Protein AF-A0A8J6BNV2-F1 (afdb_monomer_lite)

Organism: Zizania palustris (NCBI:txid103762)

Secondary structure (DSSP, 8-state):
-TTTT-TTT-TT--HHHHHHHHHHHHH-GGGGTS---HHHHHHHTT--HHHHHHHHHHHHHHHHHHHHHHHHHHHHT-

pLDDT: mean 79.94, std 10.54, range [49.94, 95.19]

InterPro domains:
  IPR008434 Magnesium-protoporphyrin IX monomethyl ester [oxidative] cyclase [PTHR31053] (1-77)

Radius of gyration: 15.71 Å; chains: 1; bounding box: 32×36×37 Å

Sequence (78 aa):
MERLFNAEINKHLNQEEFDALLQEFKTDYNKTHFIHNPEFKAAADKMEGPLRQIFVEFVERSCTAEFSEFLLYKELGH

Foldseek 3Di:
DCQVPDCVNVVPPPVVVVVVVVVVVVPDPCPPVDDCDPVNVVVLVPDDDPRNVVVVVVVVVVVVVVVVVVVVCVVVVD

Structure (mmCIF, N/CA/C/O backbone):
data_AF-A0A8J6BNV2-F1
#
_entry.id   AF-A0A8J6BNV2-F1
#
loop_
_atom_site.group_PDB
_atom_site.id
_atom_site.type_symbol
_atom_site.label_atom_id
_atom_site.label_alt_id
_atom_site.label_comp_id
_atom_site.label_asym_id
_atom_site.label_entity_id
_atom_site.label_seq_id
_atom_site.pdbx_PDB_ins_code
_atom_site.Cartn_x
_atom_site.Cartn_y
_atom_site.Cartn_z
_atom_site.occupancy
_atom_site.B_iso_or_equiv
_atom_site.auth_seq_id
_atom_site.auth_comp_id
_atom_site.auth_asym_id
_atom_site.auth_atom_id
_atom_site.pdbx_PDB_model_num
ATOM 1 N N . MET A 1 1 ? -0.437 -4.619 7.319 1.00 54.59 1 MET A N 1
ATOM 2 C CA . MET A 1 1 ? -1.887 -4.332 7.232 1.00 54.59 1 MET A CA 1
ATOM 3 C C . MET A 1 1 ? -2.737 -5.495 7.737 1.00 54.59 1 MET A C 1
ATOM 5 O O . MET A 1 1 ? -3.555 -5.266 8.615 1.00 54.59 1 MET A O 1
ATOM 9 N N . GLU A 1 2 ? -2.506 -6.737 7.288 1.00 56.28 2 GLU A N 1
ATOM 10 C CA . GLU A 1 2 ? -3.366 -7.896 7.623 1.00 56.28 2 GLU A CA 1
ATOM 11 C C . GLU A 1 2 ? -3.640 -8.119 9.118 1.00 56.28 2 GLU A C 1
ATOM 13 O O . GLU A 1 2 ? -4.749 -8.485 9.479 1.00 56.28 2 GLU A O 1
ATOM 18 N N . ARG A 1 3 ? -2.676 -7.863 10.013 1.00 61.06 3 ARG A N 1
ATOM 19 C CA . ARG A 1 3 ? -2.896 -8.048 11.462 1.00 61.06 3 ARG A CA 1
ATOM 20 C C . ARG A 1 3 ? -3.719 -6.939 12.115 1.00 61.06 3 ARG A C 1
ATOM 22 O O . ARG A 1 3 ? -4.339 -7.187 13.140 1.00 61.06 3 ARG A O 1
ATOM 29 N N . LEU A 1 4 ? -3.701 -5.729 11.552 1.00 61.94 4 LEU A N 1
ATOM 30 C CA . LEU A 1 4 ? -4.408 -4.572 12.111 1.00 61.94 4 LEU A CA 1
ATOM 31 C C . LEU A 1 4 ? -5.923 -4.657 11.863 1.00 61.94 4 LEU A C 1
ATOM 33 O O . LEU A 1 4 ? -6.695 -4.169 12.678 1.00 61.94 4 LEU A O 1
ATOM 37 N N . PHE A 1 5 ? -6.347 -5.329 10.791 1.00 65.31 5 PHE A N 1
ATOM 38 C CA . PHE A 1 5 ? -7.761 -5.459 10.403 1.00 65.31 5 PHE A CA 1
ATOM 39 C C . PHE A 1 5 ? -8.293 -6.890 10.528 1.00 65.31 5 PHE A C 1
ATOM 41 O O . PHE A 1 5 ? -9.303 -7.248 9.930 1.00 65.31 5 PHE A O 1
ATOM 48 N N . ASN A 1 6 ? -7.602 -7.735 11.289 1.00 72.44 6 ASN A N 1
ATOM 49 C CA . ASN A 1 6 ? -8.036 -9.097 11.546 1.00 72.44 6 ASN A CA 1
ATOM 50 C C . ASN A 1 6 ? -8.963 -9.115 12.772 1.00 72.44 6 ASN A C 1
ATOM 52 O O . ASN A 1 6 ? -8.531 -8.778 13.873 1.00 72.44 6 ASN A O 1
ATOM 56 N N . ALA A 1 7 ? -10.216 -9.533 12.588 1.00 70.94 7 ALA A N 1
ATOM 57 C CA . ALA A 1 7 ? -11.222 -9.581 13.652 1.00 70.94 7 ALA A CA 1
ATOM 58 C C . ALA A 1 7 ? -10.935 -10.637 14.744 1.00 70.94 7 ALA A C 1
ATOM 60 O O . ALA A 1 7 ? -11.391 -10.495 15.877 1.00 70.94 7 ALA A O 1
ATOM 61 N N . GLU A 1 8 ? -10.152 -11.680 14.442 1.00 77.06 8 GLU A N 1
ATOM 62 C CA . GLU A 1 8 ? -9.709 -12.669 15.437 1.00 77.06 8 GLU A CA 1
ATOM 63 C C . GLU A 1 8 ? -8.638 -12.086 16.374 1.00 77.06 8 GLU A C 1
ATOM 65 O O . GLU A 1 8 ? -8.600 -12.407 17.565 1.00 77.06 8 GLU A O 1
ATOM 70 N N . ILE A 1 9 ? -7.787 -11.201 15.843 1.00 78.56 9 ILE A N 1
ATOM 71 C CA . ILE A 1 9 ? -6.727 -10.500 16.577 1.00 78.56 9 ILE A CA 1
ATOM 72 C C . ILE A 1 9 ? -7.297 -9.269 17.300 1.00 78.56 9 ILE A C 1
ATOM 74 O O . ILE A 1 9 ? -7.015 -9.064 18.480 1.00 78.56 9 ILE A O 1
ATOM 78 N N . ASN A 1 10 ? -8.139 -8.479 16.629 1.00 78.56 10 ASN A N 1
ATOM 79 C CA . ASN A 1 10 ? -8.765 -7.266 17.152 1.00 78.56 10 ASN A CA 1
ATOM 80 C C . ASN A 1 10 ? -10.244 -7.503 17.475 1.00 78.56 10 ASN A C 1
ATOM 82 O O . ASN A 1 10 ? -11.140 -7.125 16.727 1.00 78.56 10 ASN A O 1
ATOM 86 N N . LYS A 1 11 ? -10.501 -8.081 18.653 1.00 80.06 11 LYS A N 1
ATOM 87 C CA . LYS A 1 11 ? -11.851 -8.452 19.129 1.00 80.06 11 LYS A CA 1
ATOM 88 C C . LYS A 1 11 ? -12.818 -7.280 19.344 1.00 80.06 11 LYS A C 1
ATOM 90 O O . LYS A 1 11 ? -14.005 -7.506 19.552 1.00 80.06 11 LYS A O 1
ATOM 95 N N . HIS A 1 12 ? -12.309 -6.051 19.334 1.00 81.69 12 HIS A N 1
ATOM 96 C CA . HIS A 1 12 ? -13.088 -4.817 19.466 1.00 81.69 12 HIS A CA 1
ATOM 97 C C . HIS A 1 12 ? -13.098 -3.997 18.173 1.00 81.69 12 HIS A C 1
ATOM 99 O O . HIS A 1 12 ? -13.408 -2.810 18.209 1.00 81.69 12 HIS A O 1
ATOM 105 N N . LEU A 1 13 ? -12.719 -4.598 17.041 1.00 81.00 13 LEU A N 1
ATOM 106 C CA . LEU A 1 13 ? -12.792 -3.923 15.755 1.00 81.00 13 LEU A CA 1
ATOM 107 C C . LEU A 1 13 ? -14.255 -3.568 15.462 1.00 81.00 13 LEU A C 1
ATOM 109 O O . LEU A 1 13 ? -15.111 -4.450 15.380 1.00 81.00 13 LEU A O 1
ATOM 113 N N . ASN A 1 14 ? -14.535 -2.276 15.314 1.00 85.19 14 ASN A N 1
ATOM 114 C CA . ASN A 1 14 ? -15.848 -1.807 14.908 1.00 85.19 14 ASN A CA 1
ATOM 115 C C . ASN A 1 14 ? -15.996 -1.992 13.394 1.00 85.19 14 ASN A C 1
ATOM 117 O O . ASN A 1 14 ? -15.472 -1.207 12.603 1.00 85.19 14 ASN A O 1
ATOM 121 N N . GLN A 1 15 ? -16.679 -3.066 13.002 1.00 83.56 15 GLN A N 1
ATOM 122 C CA . GLN A 1 15 ? -16.817 -3.437 11.597 1.00 83.56 15 GLN A CA 1
ATOM 123 C C . GLN A 1 15 ? -17.577 -2.378 10.788 1.00 83.56 15 GLN A C 1
ATOM 125 O O . GLN A 1 15 ? -17.219 -2.132 9.643 1.00 83.56 15 GLN A O 1
ATOM 130 N N . GLU A 1 16 ? -18.576 -1.717 11.379 1.00 86.62 16 GLU A N 1
ATOM 131 C CA . GLU A 1 16 ? -19.366 -0.696 10.681 1.00 86.62 16 GLU A CA 1
ATOM 132 C C . GLU A 1 16 ? -18.533 0.553 10.370 1.00 86.62 16 GLU A C 1
ATOM 134 O O . GLU A 1 16 ? -18.550 1.038 9.240 1.00 86.62 16 GLU A O 1
ATOM 139 N N . GLU A 1 17 ? -17.755 1.045 11.339 1.00 83.06 17 GLU A N 1
ATOM 140 C CA . GLU A 1 17 ? -16.826 2.164 11.117 1.00 83.06 17 GLU A CA 1
ATOM 141 C C . GLU A 1 17 ? -15.733 1.796 10.109 1.00 83.06 17 GLU A C 1
ATOM 143 O O . GLU A 1 17 ? -15.376 2.604 9.253 1.00 83.06 17 GLU A O 1
ATOM 148 N N . PHE A 1 18 ? -15.226 0.563 10.163 1.00 82.19 18 PHE A N 1
ATOM 149 C CA . PHE A 1 18 ? -14.245 0.085 9.195 1.00 82.19 18 PHE A CA 1
ATOM 150 C C . PHE A 1 18 ? -14.819 0.027 7.775 1.00 82.19 18 PHE A C 1
ATOM 152 O O . PHE A 1 18 ? -14.192 0.514 6.832 1.00 82.19 18 PHE A O 1
ATOM 159 N N . ASP A 1 19 ? -16.023 -0.518 7.611 1.00 85.56 19 ASP A N 1
ATOM 160 C CA . ASP A 1 19 ? -16.693 -0.575 6.316 1.00 85.56 19 ASP A CA 1
ATOM 161 C C . ASP A 1 19 ? -16.998 0.836 5.789 1.00 85.56 19 ASP A C 1
ATOM 163 O O . 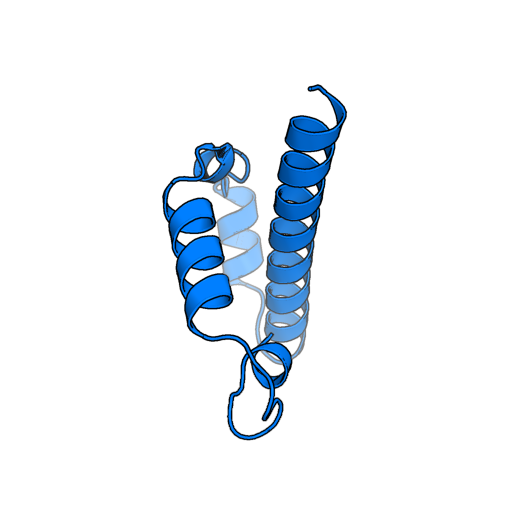ASP A 1 19 ? -16.836 1.085 4.592 1.00 85.56 19 ASP A O 1
ATOM 167 N N . ALA A 1 20 ? -17.368 1.778 6.666 1.00 85.31 20 ALA A N 1
ATOM 168 C CA . ALA A 1 20 ? -17.558 3.184 6.314 1.00 85.31 20 ALA A CA 1
ATOM 169 C C . ALA A 1 20 ? -16.257 3.833 5.811 1.00 85.31 20 ALA A C 1
ATOM 171 O O . ALA A 1 20 ? -16.254 4.424 4.728 1.00 85.31 20 ALA A O 1
ATOM 172 N N . LEU A 1 21 ? -15.138 3.642 6.520 1.00 80.25 21 LEU A N 1
ATOM 173 C CA . LEU A 1 21 ? -13.814 4.100 6.083 1.00 80.25 21 LEU A CA 1
ATOM 174 C C . LEU A 1 21 ? -13.447 3.513 4.714 1.00 80.25 21 LEU A C 1
ATOM 176 O O . LEU A 1 21 ? -13.023 4.238 3.816 1.00 80.25 21 LEU A O 1
ATOM 180 N N . LEU A 1 22 ? -13.658 2.207 4.505 1.00 81.44 22 LEU A N 1
ATOM 181 C CA . LEU A 1 22 ? -13.404 1.557 3.216 1.00 81.44 22 LEU A CA 1
ATOM 182 C C . LEU A 1 22 ? -14.243 2.145 2.075 1.00 81.44 22 LEU A C 1
ATOM 184 O O . LEU A 1 22 ? -13.769 2.198 0.937 1.00 81.44 22 LEU A O 1
ATOM 188 N N . GLN A 1 23 ? -15.486 2.558 2.335 1.00 84.12 23 GLN A N 1
ATOM 189 C CA . GLN A 1 23 ? -16.295 3.248 1.328 1.00 84.12 23 GLN A CA 1
ATOM 190 C C . GLN A 1 23 ? -15.718 4.622 0.996 1.00 84.12 23 GLN A C 1
ATOM 192 O O . GLN A 1 23 ? -15.632 4.965 -0.182 1.00 84.12 23 GLN A O 1
ATOM 197 N N . GLU A 1 24 ? -15.240 5.358 1.996 1.00 79.12 24 GLU A N 1
ATOM 198 C CA . GLU A 1 24 ? -14.602 6.656 1.784 1.00 79.12 24 GLU A CA 1
ATOM 199 C C . GLU A 1 24 ? -13.323 6.520 0.935 1.00 79.12 24 GLU A C 1
ATOM 201 O O . GLU A 1 24 ? -13.188 7.197 -0.089 1.00 79.12 24 GLU A O 1
ATOM 206 N N . PHE A 1 25 ? -12.474 5.526 1.235 1.00 75.75 25 PHE A N 1
ATOM 207 C CA . PHE A 1 25 ? -11.327 5.133 0.400 1.00 75.75 25 PHE A CA 1
ATOM 208 C C . PHE A 1 25 ? -11.735 4.757 -1.036 1.00 75.75 25 PHE A C 1
ATOM 210 O O . PHE A 1 25 ? -11.050 5.081 -2.009 1.00 75.75 25 PHE A O 1
ATOM 217 N N . LYS A 1 26 ? -12.860 4.052 -1.221 1.00 77.62 26 LYS A N 1
ATOM 218 C CA . LYS A 1 26 ? -13.356 3.701 -2.563 1.00 77.62 26 LYS A CA 1
ATOM 219 C C . LYS A 1 26 ? -13.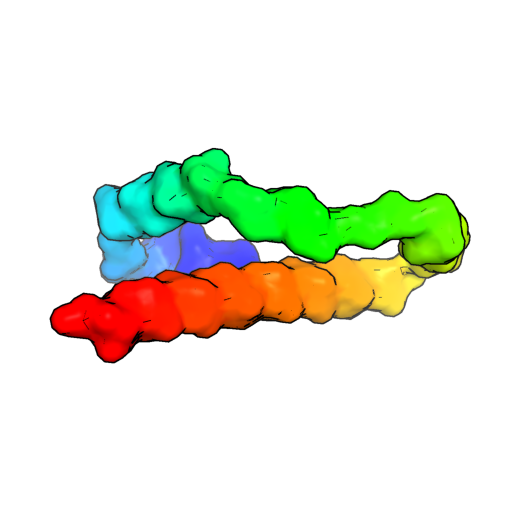824 4.921 -3.346 1.00 77.62 26 LYS A C 1
ATOM 221 O O . LYS A 1 26 ? -13.747 4.878 -4.573 1.00 77.62 26 LYS A O 1
ATOM 226 N N . THR A 1 27 ? -14.278 5.973 -2.685 1.00 76.06 27 THR A N 1
ATOM 227 C CA . THR A 1 27 ? -14.680 7.226 -3.335 1.00 76.06 27 THR A CA 1
ATOM 228 C C . THR A 1 27 ? -13.546 8.235 -3.480 1.00 76.06 27 THR A C 1
ATOM 230 O O . THR A 1 27 ? -13.754 9.279 -4.090 1.00 76.06 27 THR A O 1
ATOM 233 N N . ASP A 1 28 ? -12.354 7.921 -2.968 1.00 71.19 28 ASP A N 1
ATOM 234 C CA . ASP A 1 28 ? -11.204 8.810 -3.045 1.00 71.19 28 ASP A CA 1
ATOM 235 C C . ASP A 1 28 ? -10.801 9.113 -4.500 1.00 71.19 28 ASP A C 1
ATOM 237 O O . ASP A 1 28 ? -10.559 8.211 -5.311 1.00 71.19 28 ASP A O 1
ATOM 241 N N . TYR A 1 29 ? -10.719 10.404 -4.817 1.00 64.19 29 TYR A N 1
ATOM 242 C CA . TYR A 1 29 ? -10.282 10.927 -6.109 1.00 64.19 29 TYR A CA 1
ATOM 243 C C . TYR A 1 29 ? -8.752 11.014 -6.213 1.00 64.19 29 TYR A C 1
ATOM 245 O O . TYR A 1 29 ? -8.227 11.132 -7.320 1.00 64.19 29 TYR A O 1
ATOM 253 N N . ASN A 1 30 ? -8.023 10.871 -5.100 1.00 66.81 30 ASN A N 1
ATOM 254 C CA . ASN A 1 30 ? -6.559 10.840 -5.070 1.00 66.81 30 ASN A CA 1
ATOM 255 C C . ASN A 1 30 ? -5.966 9.540 -5.654 1.00 66.81 30 ASN A C 1
ATOM 257 O O . ASN A 1 30 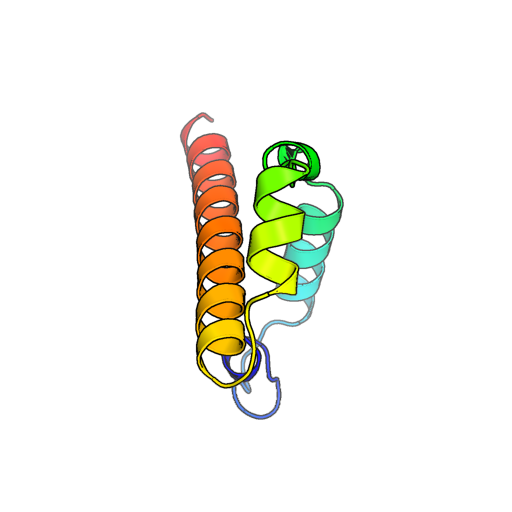? -4.753 9.399 -5.793 1.00 66.81 30 ASN A O 1
ATOM 261 N N . LYS A 1 31 ? -6.804 8.602 -6.114 1.00 61.25 31 LYS A N 1
ATOM 262 C CA . LYS A 1 31 ? -6.380 7.372 -6.813 1.00 61.25 31 LYS A CA 1
ATOM 263 C C . LYS A 1 31 ? -5.572 7.613 -8.085 1.00 61.25 31 LYS A C 1
ATOM 265 O O . LYS A 1 31 ? -4.886 6.706 -8.546 1.00 61.25 31 LYS A O 1
ATOM 270 N N . THR A 1 32 ? -5.669 8.802 -8.675 1.00 67.06 32 THR A N 1
ATOM 271 C CA . THR A 1 32 ? -4.866 9.190 -9.842 1.00 67.06 32 THR A CA 1
ATOM 272 C C . THR A 1 32 ? -3.606 9.967 -9.470 1.00 67.06 32 THR A C 1
ATOM 274 O O . THR A 1 32 ? -2.871 10.357 -10.370 1.00 67.06 32 THR A O 1
ATOM 277 N N . HIS A 1 33 ? -3.357 10.221 -8.182 1.00 73.06 33 HIS A N 1
ATOM 278 C CA . HIS A 1 33 ? -2.181 10.960 -7.719 1.00 73.06 33 HIS A CA 1
ATOM 279 C C . HIS A 1 33 ? -0.903 10.134 -7.917 1.00 73.06 33 HIS A C 1
ATOM 281 O O . HIS A 1 33 ? 0.111 10.631 -8.407 1.00 73.06 33 HIS A O 1
ATOM 287 N N . PHE A 1 34 ? -0.988 8.829 -7.645 1.00 72.62 34 PHE A N 1
ATOM 288 C CA . PHE A 1 34 ? 0.096 7.878 -7.871 1.00 72.62 34 PHE A CA 1
ATOM 289 C C . PHE A 1 34 ? -0.023 7.203 -9.235 1.00 72.62 34 PHE A C 1
ATOM 291 O O . PHE A 1 34 ? -0.644 6.151 -9.393 1.00 72.62 34 PHE A O 1
ATOM 298 N N . ILE A 1 35 ? 0.602 7.806 -10.243 1.00 77.00 35 ILE A N 1
ATOM 299 C CA . ILE A 1 35 ? 0.675 7.230 -11.586 1.00 77.00 35 ILE A CA 1
ATOM 300 C C . ILE A 1 35 ? 1.963 6.419 -11.713 1.00 77.00 35 ILE A C 1
ATOM 302 O O . ILE A 1 35 ? 3.067 6.960 -11.657 1.00 77.00 35 ILE A O 1
ATOM 306 N N . HIS A 1 36 ? 1.828 5.113 -11.949 1.00 85.00 36 HIS A N 1
ATOM 307 C CA . HIS A 1 36 ? 2.961 4.272 -1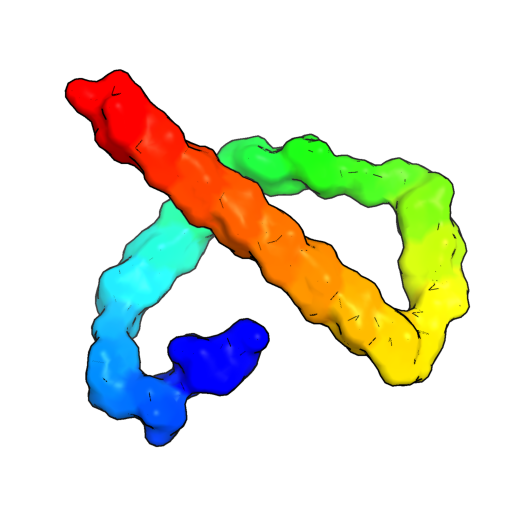2.325 1.00 85.00 36 HIS A CA 1
ATOM 308 C C . HIS A 1 36 ? 3.372 4.580 -13.765 1.00 85.00 36 HIS A C 1
ATOM 310 O O . HIS A 1 36 ? 2.761 4.093 -14.720 1.00 85.00 36 HIS A O 1
ATOM 316 N N . ASN A 1 37 ? 4.412 5.393 -13.925 1.00 89.56 37 ASN A N 1
ATOM 317 C CA . ASN A 1 37 ? 5.015 5.617 -15.230 1.00 89.56 37 ASN A CA 1
ATOM 318 C C . ASN A 1 37 ? 5.718 4.336 -15.745 1.00 89.56 37 ASN A C 1
ATOM 320 O O . ASN A 1 37 ? 5.950 3.386 -14.979 1.00 89.56 37 ASN A O 1
ATOM 324 N N . PRO A 1 38 ? 6.032 4.264 -17.050 1.00 93.56 38 PRO A N 1
ATOM 325 C CA . PRO A 1 38 ? 6.692 3.098 -17.633 1.00 93.56 38 PRO A CA 1
ATOM 326 C C . PRO A 1 38 ? 8.009 2.725 -16.937 1.00 93.56 38 PRO A C 1
ATOM 328 O O . PRO A 1 38 ? 8.312 1.540 -16.795 1.00 93.56 38 PRO A O 1
ATOM 331 N N . GLU A 1 39 ? 8.769 3.712 -16.460 1.00 92.38 39 GLU A N 1
ATOM 332 C CA . GLU A 1 39 ? 10.039 3.519 -15.760 1.00 92.38 39 GLU A CA 1
ATOM 333 C C . GLU A 1 39 ? 9.841 2.819 -14.412 1.00 92.38 39 GLU A C 1
ATOM 335 O O . GLU A 1 39 ? 10.537 1.848 -14.106 1.00 92.38 39 GLU A O 1
ATOM 340 N N . PHE A 1 40 ? 8.855 3.265 -13.632 1.00 90.31 40 PHE A N 1
ATOM 341 C CA . PHE A 1 40 ? 8.476 2.654 -12.364 1.00 90.31 40 PHE A CA 1
ATOM 342 C C . PHE A 1 40 ? 8.022 1.217 -12.579 1.00 90.31 40 PHE A C 1
ATOM 344 O O . PHE A 1 40 ? 8.491 0.314 -11.890 1.00 90.31 40 PHE A O 1
ATOM 351 N N . LYS A 1 41 ? 7.151 0.987 -13.571 1.00 89.25 41 LYS A N 1
ATOM 352 C CA . LYS A 1 41 ? 6.653 -0.355 -13.888 1.00 89.25 41 LYS A CA 1
ATOM 353 C C . LYS A 1 41 ? 7.804 -1.301 -14.235 1.00 89.25 41 LYS A C 1
ATOM 355 O O . LYS A 1 41 ? 7.907 -2.375 -13.652 1.00 89.25 41 LYS A O 1
ATOM 360 N N . ALA A 1 42 ? 8.714 -0.871 -15.108 1.00 92.62 42 ALA A N 1
ATOM 361 C CA . ALA A 1 42 ? 9.872 -1.667 -15.503 1.00 92.62 42 ALA A CA 1
ATOM 362 C C . ALA A 1 42 ? 10.848 -1.944 -14.344 1.00 92.62 42 ALA A C 1
ATOM 364 O O . ALA A 1 42 ? 11.515 -2.979 -14.346 1.00 92.62 42 ALA A O 1
ATOM 365 N N . ALA A 1 43 ? 10.967 -1.035 -13.372 1.00 90.94 43 ALA A N 1
ATOM 366 C CA . ALA A 1 43 ? 11.773 -1.247 -12.171 1.00 90.94 43 ALA A CA 1
ATOM 367 C C . ALA A 1 43 ? 11.090 -2.211 -11.187 1.00 90.94 43 ALA A C 1
ATOM 369 O O . ALA A 1 43 ? 11.735 -3.133 -10.691 1.00 90.94 43 ALA A O 1
ATOM 370 N N . ALA A 1 44 ? 9.790 -2.033 -10.944 1.00 89.88 44 ALA A N 1
ATOM 371 C CA . ALA A 1 44 ? 8.999 -2.875 -10.051 1.00 89.88 44 ALA A CA 1
ATOM 372 C C . ALA A 1 44 ? 8.901 -4.326 -10.553 1.00 89.88 44 ALA A C 1
ATOM 374 O O . ALA A 1 44 ? 9.022 -5.253 -9.755 1.00 89.88 44 ALA A O 1
ATOM 375 N N . ASP A 1 45 ? 8.752 -4.528 -11.867 1.00 91.12 45 ASP A N 1
ATOM 376 C CA . ASP A 1 45 ? 8.680 -5.858 -12.489 1.00 91.12 45 ASP A CA 1
ATOM 377 C C . ASP A 1 45 ? 10.002 -6.645 -12.359 1.00 91.12 45 ASP A C 1
ATOM 379 O O . ASP A 1 45 ? 9.995 -7.870 -12.426 1.00 91.12 45 ASP A O 1
ATOM 383 N N . LYS A 1 46 ? 11.135 -5.960 -12.139 1.00 95.19 46 LYS A N 1
ATOM 384 C CA . LYS A 1 46 ? 12.453 -6.581 -11.902 1.00 95.19 46 LYS A CA 1
ATOM 385 C C . LYS A 1 46 ? 12.732 -6.881 -10.429 1.00 95.19 46 LYS A C 1
ATOM 387 O O . LYS A 1 46 ? 13.738 -7.521 -10.127 1.00 95.19 46 LYS A O 1
ATOM 392 N N . MET A 1 47 ? 11.915 -6.376 -9.504 1.00 94.56 47 MET A N 1
ATOM 393 C CA . MET A 1 47 ? 12.091 -6.667 -8.083 1.00 94.56 47 MET A CA 1
ATOM 394 C C . MET A 1 47 ? 11.510 -8.038 -7.770 1.00 94.56 47 MET A C 1
ATOM 396 O O . MET A 1 47 ? 10.338 -8.294 -8.025 1.00 94.56 47 MET A O 1
ATOM 400 N N . GLU A 1 48 ? 12.308 -8.896 -7.145 1.00 94.38 48 GLU A N 1
ATOM 401 C CA . GLU A 1 48 ? 11.909 -10.253 -6.783 1.00 94.38 48 GLU A CA 1
ATOM 402 C C . GLU A 1 48 ? 12.218 -10.562 -5.314 1.00 94.38 48 GLU A C 1
ATOM 404 O O . GLU A 1 48 ? 12.944 -9.839 -4.623 1.00 94.38 48 GLU A O 1
ATOM 409 N N . GLY A 1 49 ? 11.642 -11.662 -4.827 1.00 94.44 49 GLY A N 1
ATOM 410 C CA . GLY A 1 49 ? 11.936 -12.197 -3.503 1.00 94.44 49 GLY A CA 1
ATOM 411 C C . GLY A 1 49 ? 11.571 -11.250 -2.346 1.00 94.44 49 GLY A C 1
ATOM 412 O O . GLY A 1 49 ? 10.641 -10.446 -2.463 1.00 94.44 49 GLY A O 1
ATOM 413 N N . PRO A 1 50 ? 12.287 -11.340 -1.209 1.00 94.81 50 PRO A N 1
ATOM 414 C CA . PRO A 1 50 ? 11.981 -10.564 -0.003 1.00 94.81 50 PRO A CA 1
ATOM 415 C C . PRO A 1 50 ? 12.014 -9.045 -0.208 1.00 94.81 50 PRO A C 1
ATOM 417 O O . PRO A 1 50 ? 11.245 -8.318 0.417 1.00 94.81 50 PRO A O 1
ATOM 420 N N . LEU A 1 51 ? 12.865 -8.554 -1.115 1.00 92.56 51 LEU A N 1
ATOM 421 C CA . LEU A 1 51 ? 12.967 -7.125 -1.407 1.00 92.56 51 LEU A CA 1
ATOM 422 C C . LEU A 1 51 ? 11.668 -6.579 -2.012 1.00 92.56 51 LEU A C 1
ATOM 424 O O . LEU A 1 51 ? 11.213 -5.505 -1.623 1.00 92.56 51 LEU A O 1
ATOM 428 N N . ARG A 1 52 ? 11.034 -7.345 -2.909 1.00 93.69 52 ARG A N 1
ATOM 429 C CA . ARG A 1 52 ? 9.743 -6.975 -3.500 1.00 93.69 52 ARG A CA 1
ATOM 430 C C . ARG A 1 52 ? 8.654 -6.849 -2.437 1.00 93.69 52 ARG A C 1
ATOM 432 O O . ARG A 1 52 ? 7.849 -5.929 -2.508 1.00 93.69 52 ARG A O 1
ATOM 439 N N . GLN A 1 53 ? 8.630 -7.747 -1.452 1.00 90.94 53 GLN A N 1
ATOM 440 C CA . GLN A 1 53 ? 7.641 -7.698 -0.369 1.00 90.94 53 GLN A CA 1
ATOM 441 C C . GLN A 1 53 ? 7.783 -6.423 0.466 1.00 90.94 53 GLN A C 1
ATOM 443 O O . GLN A 1 53 ? 6.795 -5.730 0.687 1.00 90.94 53 GLN A O 1
ATOM 448 N N . ILE A 1 54 ? 9.012 -6.079 0.859 1.00 93.31 54 ILE A N 1
ATOM 449 C CA . ILE A 1 54 ? 9.291 -4.853 1.621 1.00 93.31 54 ILE A CA 1
ATOM 450 C C . ILE A 1 54 ? 8.916 -3.612 0.805 1.00 93.31 54 ILE A C 1
ATOM 452 O O . ILE A 1 54 ? 8.338 -2.671 1.340 1.00 93.31 54 ILE A O 1
ATOM 456 N N . PHE A 1 55 ? 9.217 -3.614 -0.495 1.00 91.81 55 PHE A N 1
ATOM 457 C CA . PHE A 1 55 ? 8.859 -2.515 -1.385 1.00 91.81 55 PHE A CA 1
ATOM 458 C C . PHE A 1 55 ? 7.339 -2.326 -1.497 1.00 91.81 55 PHE A C 1
ATOM 460 O O . PHE A 1 55 ? 6.858 -1.202 -1.386 1.00 91.81 55 PHE A O 1
ATOM 467 N N . VAL A 1 56 ? 6.574 -3.411 -1.657 1.00 89.56 56 VAL A N 1
ATOM 468 C CA . VAL A 1 56 ? 5.102 -3.353 -1.669 1.00 89.56 56 VAL A CA 1
ATOM 469 C C . VAL A 1 56 ? 4.570 -2.816 -0.340 1.00 89.56 56 VAL A C 1
ATOM 471 O O . VAL A 1 56 ? 3.768 -1.888 -0.344 1.00 89.56 56 VAL A O 1
ATOM 474 N N . GLU A 1 57 ? 5.066 -3.321 0.792 1.00 90.12 57 GLU A N 1
ATOM 475 C CA . GLU A 1 57 ? 4.642 -2.850 2.118 1.00 90.12 57 GLU A CA 1
ATOM 476 C C . GLU A 1 57 ? 4.969 -1.362 2.335 1.00 90.12 57 GLU A C 1
ATOM 478 O O . GLU A 1 57 ? 4.196 -0.634 2.962 1.00 90.12 57 GLU A O 1
ATOM 483 N N . PHE A 1 58 ? 6.099 -0.889 1.804 1.00 89.69 58 PHE A N 1
ATOM 484 C CA . PHE A 1 58 ? 6.454 0.527 1.822 1.00 89.69 58 PHE A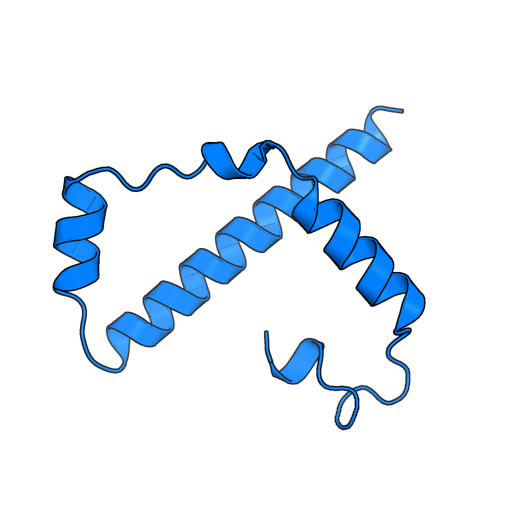 CA 1
ATOM 485 C C . PHE A 1 58 ? 5.444 1.370 1.035 1.00 89.69 58 PHE A C 1
ATOM 487 O O . PHE A 1 58 ? 4.910 2.330 1.585 1.00 89.69 58 PHE A O 1
ATOM 494 N N . VAL A 1 59 ? 5.129 0.986 -0.208 1.00 87.81 59 VAL A N 1
ATOM 495 C CA . VAL A 1 59 ? 4.161 1.710 -1.050 1.00 87.81 59 VAL A CA 1
ATOM 496 C C . VAL A 1 59 ? 2.777 1.738 -0.398 1.00 87.81 59 VAL A C 1
ATOM 498 O O . VAL A 1 59 ? 2.166 2.800 -0.310 1.00 87.81 59 VAL A O 1
ATOM 501 N N . GLU A 1 60 ? 2.306 0.610 0.139 1.00 85.50 60 GLU A N 1
ATOM 502 C CA . GLU A 1 60 ? 1.022 0.534 0.850 1.00 85.50 60 GLU A CA 1
ATOM 503 C C . GLU A 1 60 ? 0.960 1.500 2.041 1.00 85.50 60 GLU A C 1
ATOM 505 O O . GLU A 1 60 ? -0.038 2.203 2.231 1.00 85.50 60 GLU A O 1
ATOM 510 N N . ARG A 1 61 ? 2.034 1.567 2.839 1.00 84.88 61 ARG A N 1
ATOM 511 C CA . ARG A 1 61 ? 2.128 2.494 3.974 1.00 84.88 61 ARG A CA 1
ATOM 512 C C . ARG A 1 61 ? 2.159 3.950 3.530 1.00 84.88 61 ARG A C 1
ATOM 514 O O . ARG A 1 61 ? 1.479 4.762 4.151 1.00 84.88 61 ARG A O 1
ATOM 521 N N . SER A 1 62 ? 2.913 4.274 2.481 1.00 84.06 62 SER A N 1
ATOM 522 C CA . SER A 1 62 ? 2.981 5.632 1.935 1.00 84.06 62 SER A CA 1
ATOM 523 C C . SER A 1 62 ? 1.617 6.107 1.437 1.00 84.06 62 SER A C 1
ATOM 525 O O . SER A 1 62 ? 1.176 7.180 1.838 1.00 84.06 62 SER A O 1
ATOM 527 N N . CYS A 1 63 ? 0.901 5.287 0.661 1.00 78.81 63 CYS A N 1
ATOM 528 C CA . CYS A 1 63 ? -0.439 5.636 0.182 1.00 78.81 63 CYS A CA 1
ATOM 529 C C . CYS A 1 63 ? -1.451 5.787 1.332 1.00 78.81 63 CYS A C 1
ATOM 531 O O . CYS A 1 63 ? -2.281 6.692 1.313 1.00 78.81 63 CYS A O 1
ATOM 533 N N . THR A 1 64 ? -1.374 4.927 2.355 1.00 76.75 64 THR A N 1
ATOM 534 C CA . THR A 1 64 ? -2.270 5.008 3.523 1.00 76.75 64 THR A CA 1
ATOM 535 C C . THR A 1 64 ? -2.012 6.273 4.350 1.00 76.75 64 THR A C 1
ATOM 537 O O . THR A 1 64 ? -2.959 6.903 4.823 1.00 76.75 64 THR A O 1
ATOM 540 N N . ALA A 1 65 ? -0.742 6.651 4.528 1.00 81.94 65 ALA A N 1
ATOM 541 C CA . ALA A 1 65 ? -0.360 7.853 5.263 1.00 81.94 65 ALA A CA 1
ATOM 542 C C . ALA A 1 65 ? -0.831 9.126 4.548 1.00 81.94 65 ALA A C 1
ATOM 544 O O . ALA A 1 65 ? -1.469 9.960 5.181 1.00 81.94 65 ALA A O 1
ATOM 545 N N . GLU A 1 66 ? -0.603 9.231 3.235 1.00 77.69 66 GLU A N 1
ATOM 546 C CA . GLU A 1 66 ? -1.045 10.388 2.445 1.00 77.69 66 GLU A CA 1
ATOM 547 C C . GLU A 1 66 ? -2.567 10.569 2.489 1.00 77.69 66 GLU A C 1
ATOM 549 O O . GLU A 1 66 ? -3.059 11.680 2.670 1.00 77.69 66 GLU A O 1
ATOM 554 N N . PHE A 1 67 ? -3.333 9.480 2.388 1.00 72.69 67 PHE A N 1
ATOM 555 C CA . PHE A 1 67 ? -4.788 9.567 2.496 1.00 72.69 67 PHE A CA 1
ATOM 556 C C . PHE A 1 67 ? -5.246 10.009 3.892 1.00 72.69 67 PHE A C 1
ATOM 558 O O . PHE A 1 67 ? -6.151 10.831 4.028 1.00 72.69 67 PHE A O 1
ATOM 565 N N . SER A 1 68 ? -4.607 9.477 4.935 1.00 71.38 68 SER A N 1
ATOM 566 C CA . SER A 1 68 ? -4.919 9.838 6.323 1.00 71.38 68 SER A CA 1
ATOM 567 C C . SER A 1 68 ? -4.623 11.318 6.588 1.00 71.38 68 SER A C 1
ATOM 569 O O . SER A 1 68 ? -5.380 11.993 7.278 1.00 71.38 68 SER A O 1
ATOM 571 N N . GLU A 1 69 ? -3.546 11.836 6.000 1.00 70.12 69 GLU A N 1
ATOM 572 C CA . GLU A 1 69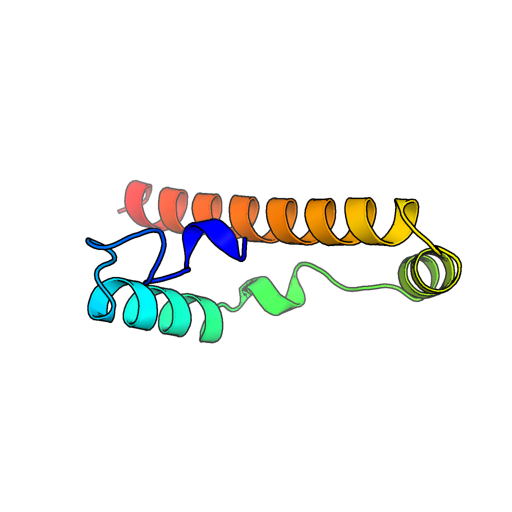 ? -3.177 13.247 6.045 1.00 70.12 69 GLU A CA 1
ATOM 573 C C . GLU A 1 69 ? -4.155 14.124 5.242 1.00 70.12 69 GLU A C 1
ATOM 575 O O . GLU A 1 69 ? -4.567 15.177 5.726 1.00 70.12 69 GLU A O 1
ATOM 580 N N . PHE A 1 70 ? -4.617 13.669 4.072 1.00 73.62 70 PHE A N 1
ATOM 581 C CA . PHE A 1 70 ? -5.678 14.341 3.315 1.00 73.62 70 PHE A CA 1
ATOM 582 C C . PHE A 1 70 ? -6.974 14.475 4.126 1.00 73.62 70 PHE A C 1
ATOM 584 O O . PHE A 1 70 ? -7.532 15.572 4.200 1.00 73.62 70 PHE A O 1
ATOM 591 N N . LEU A 1 71 ? -7.445 13.388 4.750 1.00 69.38 71 LEU A N 1
ATOM 592 C CA . LEU A 1 71 ? -8.634 13.426 5.607 1.00 69.38 71 LEU A CA 1
ATOM 593 C C . LEU A 1 71 ? -8.433 14.371 6.794 1.00 69.38 71 LEU A C 1
ATOM 595 O O . LEU A 1 71 ? -9.285 15.222 7.038 1.00 69.38 71 LEU A O 1
ATOM 599 N N . LEU A 1 72 ? -7.279 14.291 7.462 1.00 71.94 72 LEU A N 1
ATOM 600 C CA . LEU A 1 72 ? -6.938 15.177 8.572 1.00 71.94 72 LEU A CA 1
ATOM 601 C C . LEU A 1 72 ? -6.983 16.653 8.155 1.00 71.94 72 LEU A C 1
ATOM 603 O O . LEU A 1 72 ? -7.588 17.470 8.844 1.00 71.94 72 LEU A O 1
ATOM 607 N N . TYR A 1 73 ? -6.375 17.018 7.024 1.00 75.81 73 TYR A N 1
ATOM 608 C CA . TYR A 1 73 ? -6.394 18.401 6.544 1.00 75.81 73 TYR A CA 1
ATOM 609 C C . TYR A 1 73 ? -7.777 18.859 6.087 1.00 75.81 73 TYR A C 1
ATOM 611 O O . TYR A 1 73 ? -8.131 20.017 6.303 1.00 75.81 73 TYR A O 1
ATOM 619 N N . LYS A 1 74 ? -8.569 17.971 5.481 1.00 73.50 74 LYS A N 1
ATOM 620 C CA . LYS A 1 74 ? -9.962 18.257 5.130 1.00 73.50 74 LYS A CA 1
ATOM 621 C C . LYS A 1 74 ? -10.792 18.553 6.382 1.00 73.50 74 LYS A C 1
ATOM 623 O O . LYS A 1 74 ? -11.559 19.506 6.368 1.00 73.50 74 LYS A O 1
ATOM 628 N N . GLU A 1 75 ? -10.621 17.782 7.454 1.00 77.31 75 GLU A N 1
ATOM 629 C CA . GLU A 1 75 ? -11.335 17.979 8.723 1.00 77.31 75 GLU A CA 1
ATOM 630 C C . GLU A 1 75 ? -10.858 19.213 9.498 1.00 77.31 75 GLU A C 1
ATOM 632 O O . GLU A 1 75 ? -11.684 19.939 10.038 1.00 77.31 75 GLU A O 1
ATOM 637 N N . LEU A 1 76 ? -9.548 19.489 9.522 1.00 77.81 76 LEU A N 1
ATOM 638 C CA . LEU A 1 76 ? -8.976 20.680 10.171 1.00 77.81 76 LEU A CA 1
ATOM 639 C C . LEU A 1 76 ? -9.248 21.988 9.411 1.00 77.81 76 LEU A C 1
ATOM 641 O O . LEU A 1 76 ? -9.110 23.068 9.982 1.00 77.81 76 LEU A O 1
ATOM 645 N N . GLY A 1 77 ? -9.550 21.903 8.114 1.00 66.50 77 GLY A N 1
ATOM 646 C CA . GLY A 1 77 ? -9.873 23.051 7.266 1.00 66.50 77 GLY A CA 1
ATOM 647 C C . GLY A 1 77 ? -11.321 23.542 7.386 1.00 66.50 77 GLY A C 1
ATOM 648 O O . GLY A 1 77 ? -11.655 24.558 6.770 1.00 66.50 77 GLY A O 1
ATOM 649 N N . HIS A 1 78 ? -12.163 22.829 8.140 1.00 49.94 78 HIS A N 1
ATOM 650 C CA . HIS A 1 78 ? -13.526 23.216 8.513 1.00 49.94 78 HIS A CA 1
ATOM 651 C C . HIS A 1 78 ? -13.558 23.892 9.889 1.00 49.94 78 HIS A C 1
ATOM 653 O O . HIS A 1 78 ? -14.420 24.787 10.055 1.00 49.94 78 HIS A O 1
#